Protein AF-A0AAN7C4K7-F1 (afdb_monomer_lite)

Sequence (84 aa):
RVNAYEGGRSVAFHYKFGERENVRGNPTEVGFTSPCTIKTVVQCFSEPDGKGSMSAANFDAGSKIKFNVGPFKSWVIYENKQFR

Radius of gyration: 11.95 Å; chains: 1; bounding box: 28×28×29 Å

Organism: NCBI:txid79813

Foldseek 3Di:
DFDADVP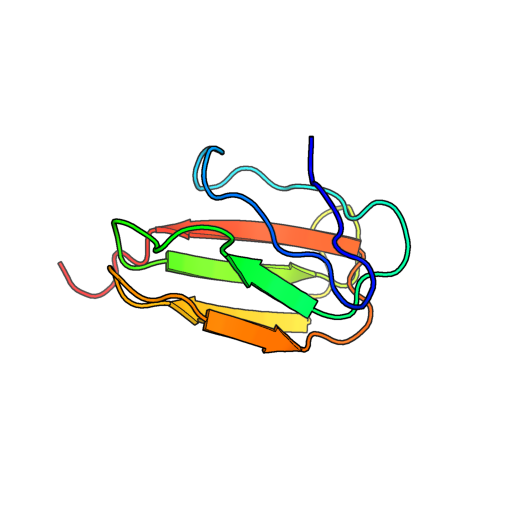ATEGEPPDDAPDKDWDDDWGFKYWYPFFAQAWKKKWFAQDSVRHHTFDIDIHHGRDGDMDTHHGTTMMGMHGPPVPD

pLDDT: mean 71.84, std 15.02, range [34.69, 89.56]

Structure (mmCIF, N/CA/C/O backbone):
data_AF-A0AAN7C4K7-F1
#
_entry.id   AF-A0AAN7C4K7-F1
#
loop_
_atom_site.group_PDB
_atom_site.id
_atom_site.type_symbol
_atom_site.label_atom_id
_atom_site.label_alt_id
_ato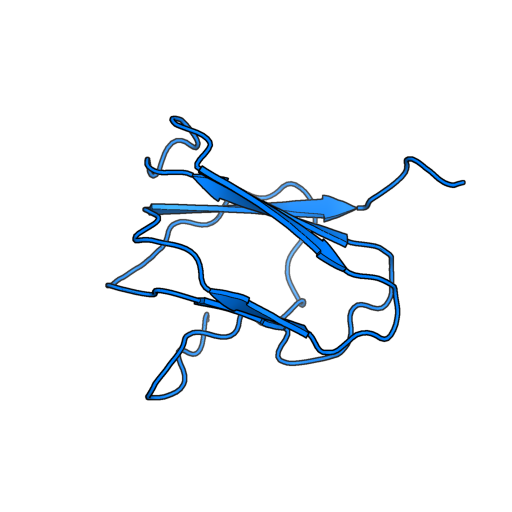m_site.label_comp_id
_atom_site.label_asym_id
_atom_site.label_entity_id
_atom_site.label_seq_id
_atom_site.pdbx_PDB_ins_code
_atom_site.Cartn_x
_atom_site.Cartn_y
_atom_site.Cartn_z
_atom_site.occupancy
_atom_site.B_iso_or_equiv
_atom_site.auth_seq_id
_atom_site.auth_comp_id
_atom_site.auth_asym_id
_atom_site.auth_atom_id
_atom_site.pdbx_PDB_model_num
ATOM 1 N N . ARG A 1 1 ? 3.245 -12.227 3.981 1.00 41.81 1 ARG A N 1
ATOM 2 C CA . ARG A 1 1 ? 3.147 -12.528 2.525 1.00 41.81 1 ARG A CA 1
ATOM 3 C C . ARG A 1 1 ? 2.052 -11.637 1.947 1.00 41.81 1 ARG A C 1
ATOM 5 O O . ARG A 1 1 ? 0.940 -11.700 2.450 1.00 41.81 1 ARG A O 1
ATOM 12 N N . VAL A 1 2 ? 2.366 -10.773 0.976 1.00 39.44 2 VAL A N 1
ATOM 13 C CA . VAL A 1 2 ? 1.361 -9.948 0.280 1.00 39.44 2 VAL A CA 1
ATOM 14 C C . VAL A 1 2 ? 0.659 -10.846 -0.738 1.00 39.44 2 VAL A C 1
ATOM 16 O O . VAL A 1 2 ? 1.289 -11.271 -1.705 1.00 39.44 2 VAL A O 1
ATOM 19 N N . ASN A 1 3 ? -0.607 -11.186 -0.494 1.00 39.34 3 ASN A N 1
ATOM 20 C CA . ASN A 1 3 ? -1.394 -11.989 -1.425 1.00 39.34 3 ASN A CA 1
ATOM 21 C C . ASN A 1 3 ? -2.046 -11.056 -2.448 1.00 39.34 3 ASN A C 1
ATOM 23 O O . ASN A 1 3 ? -3.009 -10.353 -2.163 1.00 39.34 3 ASN A O 1
ATOM 27 N N . ALA A 1 4 ? -1.467 -11.045 -3.642 1.00 34.69 4 ALA A N 1
ATOM 28 C CA . ALA A 1 4 ? -2.074 -10.494 -4.838 1.00 34.69 4 ALA A CA 1
ATOM 29 C C . ALA A 1 4 ? -3.325 -11.309 -5.191 1.00 34.69 4 ALA A C 1
ATOM 31 O O . ALA A 1 4 ? -3.180 -12.499 -5.454 1.00 34.69 4 ALA A O 1
ATOM 32 N N . TYR A 1 5 ? -4.518 -10.715 -5.217 1.00 38.56 5 TYR A N 1
ATOM 33 C CA . TYR A 1 5 ? -5.641 -11.364 -5.896 1.00 38.56 5 TYR A CA 1
ATOM 34 C C . TYR A 1 5 ? -5.508 -11.126 -7.408 1.00 38.56 5 TYR A C 1
ATOM 36 O O . TYR A 1 5 ? -4.984 -10.094 -7.842 1.00 38.56 5 TYR A O 1
ATOM 44 N N . GLU A 1 6 ? -5.938 -12.100 -8.211 1.00 35.75 6 GLU A N 1
ATOM 45 C CA . GLU A 1 6 ? -6.067 -11.954 -9.663 1.00 35.75 6 GLU A CA 1
ATOM 46 C C . GLU A 1 6 ? -6.949 -10.735 -9.970 1.00 35.75 6 GLU A C 1
ATOM 48 O O . GLU A 1 6 ? -8.092 -10.654 -9.530 1.00 35.75 6 GLU A O 1
ATOM 53 N N . GLY A 1 7 ? -6.377 -9.748 -10.666 1.00 43.75 7 GLY A N 1
ATOM 54 C CA . GLY A 1 7 ? -7.039 -8.488 -11.024 1.00 43.75 7 GLY A CA 1
ATOM 55 C C . GLY A 1 7 ? -6.654 -7.275 -10.173 1.00 43.75 7 GLY A C 1
ATOM 56 O O . GLY A 1 7 ? -6.932 -6.153 -10.583 1.00 43.75 7 GLY A O 1
ATOM 57 N N . GLY A 1 8 ? -5.960 -7.462 -9.044 1.00 46.78 8 GLY A N 1
ATOM 58 C CA . GLY A 1 8 ? -5.523 -6.346 -8.213 1.00 46.78 8 GLY A CA 1
ATOM 59 C C . GLY A 1 8 ? -5.008 -6.755 -6.827 1.00 46.78 8 GLY A C 1
ATOM 60 O O . GLY A 1 8 ? -5.529 -7.656 -6.162 1.00 46.78 8 GLY A O 1
ATOM 61 N N . ARG A 1 9 ? -3.898 -6.144 -6.391 1.00 51.00 9 ARG A N 1
ATOM 62 C CA . ARG A 1 9 ? -3.164 -6.574 -5.192 1.00 51.00 9 ARG A CA 1
ATOM 63 C C . ARG A 1 9 ? -3.623 -5.812 -3.956 1.00 51.00 9 ARG A C 1
ATOM 65 O O . ARG A 1 9 ? -3.151 -4.720 -3.670 1.00 51.00 9 ARG A O 1
ATOM 72 N N . SER A 1 10 ? -4.509 -6.428 -3.181 1.00 50.88 10 SER A N 1
ATOM 73 C CA . SER A 1 10 ? -4.923 -5.904 -1.877 1.00 50.88 10 SER A CA 1
ATOM 74 C C . S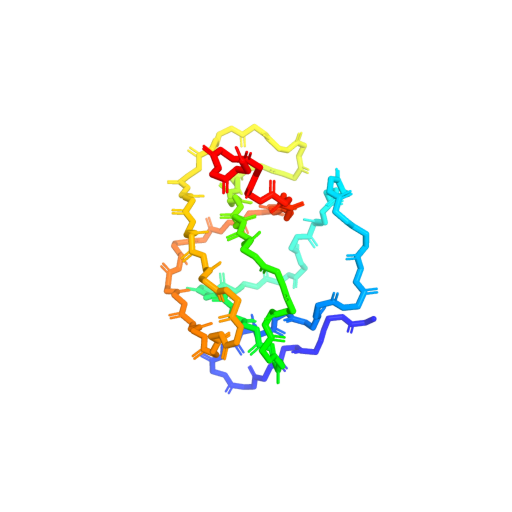ER A 1 10 ? -3.890 -6.248 -0.784 1.00 50.88 10 SER A C 1
ATOM 76 O O . SER A 1 10 ? -3.451 -7.390 -0.653 1.00 50.88 10 SER A O 1
ATOM 78 N N . VAL A 1 11 ? -3.481 -5.254 0.003 1.00 53.06 11 VAL A N 1
ATOM 79 C CA . VAL A 1 11 ? -2.532 -5.344 1.118 1.00 53.06 11 VAL A CA 1
ATOM 80 C C . VAL A 1 11 ? -3.291 -5.682 2.405 1.00 53.06 11 VAL A C 1
ATOM 82 O O . VAL A 1 11 ? -4.278 -5.040 2.761 1.00 53.06 11 VAL A O 1
ATOM 85 N N . ALA A 1 12 ? -2.837 -6.707 3.124 1.00 52.28 12 ALA A N 1
ATOM 86 C CA . ALA A 1 12 ? -3.365 -7.034 4.444 1.00 52.28 12 ALA A CA 1
ATOM 87 C C . ALA A 1 12 ? -2.689 -6.174 5.524 1.00 52.28 12 ALA A C 1
ATOM 89 O O . ALA A 1 12 ? -1.465 -6.117 5.601 1.00 52.28 12 ALA A O 1
ATOM 90 N N . PHE A 1 13 ? -3.501 -5.557 6.383 1.00 51.19 13 PHE A N 1
ATOM 91 C CA . PHE A 1 13 ? -3.140 -4.540 7.385 1.00 51.19 13 PHE A CA 1
ATOM 92 C C . PHE A 1 13 ? -2.270 -4.988 8.564 1.00 51.19 13 PHE A C 1
ATOM 94 O O . PHE A 1 13 ? -2.026 -4.208 9.477 1.00 51.19 13 PHE A O 1
ATOM 101 N N . HIS A 1 14 ? -1.822 -6.238 8.598 1.00 50.84 14 HIS A N 1
ATOM 102 C CA . HIS A 1 14 ? -1.174 -6.802 9.785 1.00 50.84 14 HIS A CA 1
ATOM 103 C C . HIS A 1 14 ? 0.263 -6.302 10.038 1.00 50.84 14 HIS A C 1
ATOM 105 O O . HIS A 1 14 ? 0.940 -6.841 10.911 1.00 50.84 14 HIS A O 1
ATOM 111 N N . TYR A 1 15 ? 0.742 -5.299 9.297 1.00 54.88 15 TYR A N 1
ATOM 112 C CA . TYR A 1 15 ? 2.117 -4.809 9.382 1.00 54.88 15 TYR A CA 1
ATOM 113 C C . TYR A 1 15 ? 2.212 -3.406 9.986 1.00 54.88 15 TYR A C 1
ATOM 115 O O . TYR A 1 15 ? 1.279 -2.607 9.939 1.00 54.88 15 TYR A O 1
ATOM 123 N N . LYS A 1 16 ? 3.362 -3.153 10.612 1.00 66.25 16 LYS A N 1
ATOM 124 C CA . LYS A 1 16 ? 3.670 -1.974 11.419 1.00 66.25 16 LYS A CA 1
ATOM 125 C C . LYS A 1 16 ? 3.578 -0.684 10.602 1.00 66.25 16 LYS A C 1
ATOM 127 O O . LYS A 1 16 ? 4.122 -0.584 9.505 1.00 66.25 16 LYS A O 1
ATOM 132 N N . PHE A 1 17 ? 2.954 0.332 11.190 1.00 74.62 17 PHE A N 1
ATOM 133 C CA . PHE A 1 17 ? 2.975 1.692 10.656 1.00 74.62 17 PHE A CA 1
ATOM 134 C C . PHE A 1 17 ? 4.413 2.218 10.550 1.00 74.62 17 PHE A C 1
ATOM 136 O O . PHE A 1 17 ? 5.222 2.023 11.455 1.00 74.62 17 PHE A O 1
ATOM 143 N N . GLY A 1 18 ? 4.710 2.918 9.456 1.00 75.69 18 GLY A N 1
ATOM 144 C CA . GLY A 1 18 ? 6.005 3.542 9.188 1.00 75.69 18 GLY A CA 1
ATOM 145 C C . GLY A 1 18 ? 7.045 2.628 8.537 1.00 75.69 18 GLY A C 1
ATOM 146 O O . GLY A 1 18 ? 8.081 3.132 8.107 1.00 75.69 18 GLY A O 1
ATOM 147 N N . GLU A 1 19 ? 6.786 1.323 8.411 1.00 80.31 19 GLU A N 1
ATOM 148 C CA . GLU A 1 19 ? 7.663 0.430 7.650 1.00 80.31 19 GLU A CA 1
ATOM 149 C C . GLU A 1 19 ? 7.368 0.545 6.146 1.00 80.31 19 GLU A C 1
ATOM 151 O O . GLU A 1 19 ? 6.215 0.575 5.706 1.00 80.31 19 GLU A O 1
ATOM 156 N N . ARG A 1 20 ? 8.440 0.659 5.354 1.00 85.25 20 ARG A N 1
ATOM 157 C CA . ARG A 1 20 ? 8.374 0.706 3.893 1.00 85.25 20 ARG A CA 1
ATOM 158 C C . ARG A 1 20 ? 8.444 -0.695 3.325 1.00 85.25 20 ARG A C 1
ATOM 160 O O . ARG A 1 20 ? 9.341 -1.457 3.670 1.00 85.25 20 ARG A O 1
ATOM 167 N N . GLU A 1 21 ? 7.567 -0.969 2.373 1.00 81.00 21 GLU A N 1
ATOM 168 C CA . GLU A 1 21 ? 7.503 -2.244 1.676 1.00 81.00 21 GLU A CA 1
ATOM 169 C C . GLU A 1 21 ? 7.713 -2.052 0.174 1.00 81.00 21 GLU A C 1
ATOM 171 O O . GLU A 1 21 ? 7.150 -1.150 -0.456 1.00 81.00 21 GLU A O 1
ATOM 176 N N . ASN A 1 22 ? 8.522 -2.931 -0.415 1.00 81.12 22 ASN A N 1
ATOM 177 C CA . ASN A 1 22 ? 8.773 -2.926 -1.851 1.00 81.12 22 ASN A CA 1
ATOM 178 C C . ASN A 1 22 ? 7.723 -3.744 -2.588 1.00 81.12 22 ASN A C 1
ATOM 180 O O . ASN A 1 22 ? 7.374 -4.869 -2.217 1.00 81.12 22 ASN A O 1
ATOM 184 N N . VAL A 1 23 ? 7.273 -3.191 -3.704 1.00 75.56 23 VAL A N 1
ATOM 185 C CA . VAL A 1 23 ? 6.384 -3.875 -4.624 1.00 75.56 23 VAL A CA 1
ATOM 186 C C . VAL A 1 23 ? 7.156 -4.969 -5.353 1.00 75.56 23 VAL A C 1
ATOM 188 O O . VAL A 1 23 ? 8.208 -4.731 -5.939 1.00 75.56 23 VAL A O 1
ATOM 191 N N . ARG A 1 24 ? 6.615 -6.188 -5.354 1.00 72.00 24 ARG A N 1
ATOM 192 C CA . ARG A 1 24 ? 7.146 -7.304 -6.147 1.00 72.00 24 ARG A CA 1
ATOM 193 C C . ARG A 1 24 ? 6.174 -7.640 -7.266 1.00 72.00 24 ARG A C 1
ATOM 195 O O . ARG A 1 24 ? 5.109 -8.158 -6.962 1.00 72.00 24 ARG A O 1
ATOM 202 N N . GLY A 1 25 ? 6.502 -7.393 -8.534 1.00 68.62 25 GLY A N 1
ATOM 203 C CA . GLY A 1 25 ? 5.616 -7.577 -9.705 1.00 68.62 25 GLY A CA 1
ATOM 204 C C . GLY A 1 25 ? 4.926 -6.275 -10.146 1.00 68.62 25 GLY A C 1
ATOM 205 O O . GLY A 1 25 ? 5.403 -5.211 -9.784 1.00 68.62 25 GLY A O 1
ATOM 206 N N . ASN A 1 26 ? 3.802 -6.354 -10.877 1.00 68.44 26 ASN A N 1
ATOM 207 C CA . ASN A 1 26 ? 3.165 -5.191 -11.532 1.00 68.44 26 ASN A CA 1
ATOM 208 C C . ASN A 1 26 ? 1.764 -4.847 -10.964 1.00 68.44 26 ASN A C 1
ATOM 210 O O . ASN A 1 26 ? 0.770 -5.033 -11.665 1.00 68.44 26 ASN A O 1
ATOM 214 N N . PRO A 1 27 ? 1.621 -4.420 -9.694 1.00 68.19 27 PRO A N 1
ATOM 215 C CA . PRO A 1 27 ? 0.335 -3.952 -9.185 1.00 68.19 27 PRO A CA 1
ATOM 216 C C . PRO A 1 27 ? -0.021 -2.559 -9.708 1.00 68.19 27 PRO A C 1
ATOM 218 O O . PRO A 1 27 ? 0.845 -1.701 -9.869 1.00 68.19 27 PRO A O 1
ATOM 221 N N . THR A 1 28 ? -1.321 -2.335 -9.874 1.00 70.12 28 THR A N 1
ATOM 222 C CA . THR A 1 28 ? -1.921 -1.042 -10.243 1.00 70.12 28 THR A CA 1
ATOM 223 C C . THR A 1 28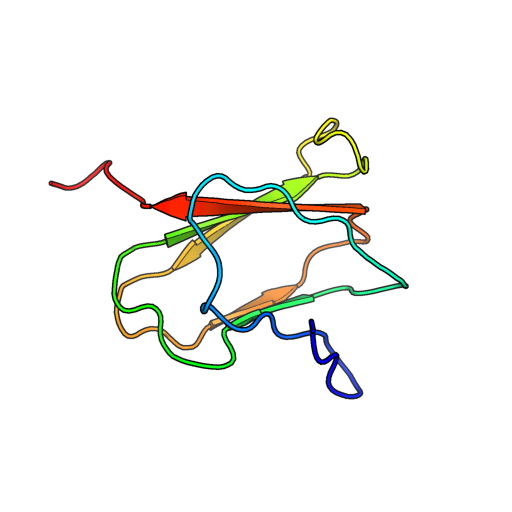 ? -2.987 -0.585 -9.244 1.00 70.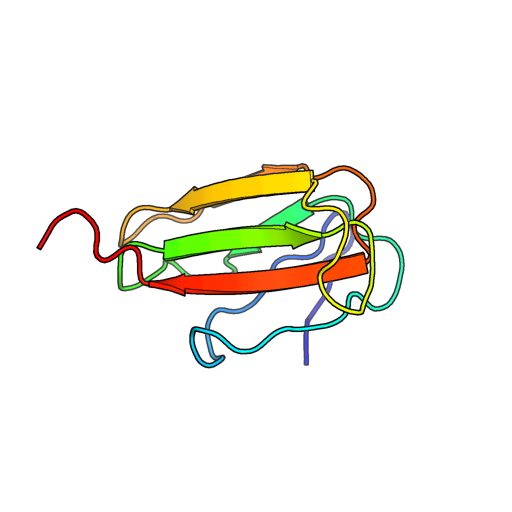12 28 THR A C 1
ATOM 225 O O . THR A 1 28 ? -3.707 0.377 -9.487 1.00 70.12 28 THR A O 1
ATOM 228 N N . GLU A 1 29 ? -3.138 -1.285 -8.121 1.00 73.94 29 GLU A N 1
ATOM 229 C CA . GLU A 1 29 ? -4.059 -0.902 -7.055 1.00 73.94 29 GLU A CA 1
ATOM 230 C C . GLU A 1 29 ? -3.443 -1.169 -5.687 1.00 73.94 29 GLU A C 1
ATOM 232 O O . GLU A 1 29 ? -2.604 -2.063 -5.528 1.00 73.94 29 GLU A O 1
ATOM 237 N N . VAL A 1 30 ? -3.899 -0.397 -4.704 1.00 74.44 30 VAL A N 1
ATOM 238 C CA . VAL A 1 30 ? -3.717 -0.689 -3.287 1.00 74.44 30 VAL A CA 1
ATOM 239 C C . VAL A 1 30 ? -5.088 -0.689 -2.633 1.00 74.44 30 VAL A C 1
ATOM 241 O O . VAL A 1 30 ? -5.934 0.169 -2.877 1.00 74.44 30 VAL A O 1
ATOM 244 N N . GLY A 1 31 ? -5.327 -1.671 -1.780 1.00 70.69 31 GLY A N 1
ATOM 245 C CA . GLY A 1 31 ? -6.573 -1.761 -1.043 1.00 70.69 31 GLY A CA 1
ATOM 246 C C . GLY A 1 31 ? -6.429 -2.679 0.142 1.00 70.69 31 GLY A C 1
ATOM 247 O O . GLY A 1 31 ? -5.537 -3.523 0.167 1.00 70.69 31 GLY A O 1
ATOM 248 N N . PHE A 1 32 ? -7.302 -2.522 1.121 1.00 69.94 32 PHE A N 1
ATOM 249 C CA . PHE A 1 32 ? -7.211 -3.298 2.343 1.00 69.94 32 PHE A CA 1
ATOM 250 C C . PHE A 1 32 ? -8.088 -4.540 2.294 1.00 69.94 32 PHE A C 1
ATOM 252 O O . PHE A 1 32 ? -9.264 -4.477 1.940 1.00 69.94 32 PHE A O 1
ATOM 259 N N . THR A 1 33 ? -7.520 -5.689 2.664 1.00 66.69 33 THR A N 1
ATOM 260 C CA . THR A 1 33 ? -8.273 -6.956 2.727 1.00 66.69 33 THR A CA 1
ATOM 261 C C . THR A 1 33 ? -9.204 -7.039 3.942 1.00 66.69 33 THR A C 1
ATOM 263 O O . THR A 1 33 ? -10.120 -7.857 3.963 1.00 66.69 33 THR A O 1
ATOM 266 N N . SER A 1 34 ? -9.001 -6.174 4.937 1.00 67.56 34 SER A N 1
ATOM 267 C CA . SER A 1 34 ? -9.817 -6.024 6.145 1.00 67.56 34 SER A CA 1
ATOM 268 C C . SER A 1 34 ? -9.961 -4.530 6.471 1.00 67.56 34 SER A C 1
ATOM 270 O O . SER A 1 34 ? -9.064 -3.773 6.093 1.00 67.56 34 SER A O 1
ATOM 272 N N . PRO A 1 35 ? -11.042 -4.072 7.134 1.00 71.38 35 PRO A N 1
ATOM 273 C CA . PRO A 1 35 ? -11.175 -2.668 7.506 1.00 71.38 35 PRO A CA 1
ATOM 274 C C . PRO A 1 35 ? -10.001 -2.191 8.367 1.00 71.38 35 PRO A C 1
ATOM 276 O O . PRO A 1 35 ? -9.575 -2.905 9.278 1.00 71.38 35 PRO A O 1
ATOM 279 N N . CYS A 1 36 ? -9.510 -0.973 8.126 1.00 73.44 36 CYS A N 1
ATOM 280 C CA . CYS A 1 36 ? -8.552 -0.334 9.033 1.00 73.44 36 CYS A CA 1
ATOM 281 C C . CYS A 1 36 ? -9.215 -0.138 10.403 1.00 73.44 36 CYS A C 1
ATOM 283 O O . CYS A 1 36 ? -10.336 0.356 10.464 1.00 73.44 36 CYS A O 1
ATOM 285 N N . THR A 1 37 ? -8.546 -0.432 11.515 1.00 76.81 37 THR A N 1
ATOM 286 C CA . THR A 1 37 ? -9.085 -0.103 12.852 1.00 76.81 37 THR A CA 1
ATOM 287 C C . THR A 1 37 ? -8.899 1.371 13.218 1.00 76.81 37 THR A C 1
ATOM 289 O O . THR A 1 37 ? -9.586 1.876 14.101 1.00 76.81 37 THR A O 1
ATOM 292 N N . ILE A 1 38 ? -7.997 2.070 12.525 1.00 82.06 38 ILE A N 1
ATOM 293 C CA . ILE A 1 38 ? -7.670 3.482 12.738 1.00 82.06 38 ILE A CA 1
ATOM 294 C C . ILE A 1 38 ? -7.584 4.225 11.404 1.00 82.06 38 ILE A C 1
ATOM 296 O O . ILE A 1 38 ? -7.404 3.610 10.347 1.00 82.06 38 ILE A O 1
ATOM 300 N N . LYS A 1 39 ? -7.667 5.559 11.455 1.00 84.25 39 LYS A N 1
ATOM 301 C CA . LYS A 1 39 ? -7.450 6.400 10.275 1.00 84.25 39 LYS A CA 1
ATOM 302 C C . LYS A 1 39 ? -6.027 6.211 9.755 1.00 84.25 39 LYS A C 1
ATOM 304 O O . LYS A 1 39 ? -5.059 6.329 10.506 1.00 84.25 39 LYS A O 1
ATOM 309 N N . THR A 1 40 ? -5.909 5.920 8.469 1.00 82.88 40 THR A N 1
ATOM 310 C CA . THR A 1 40 ? -4.668 5.453 7.855 1.00 82.88 40 THR A CA 1
ATOM 311 C C . THR A 1 40 ? -4.380 6.217 6.568 1.00 82.88 40 THR A C 1
ATOM 313 O O . THR A 1 40 ? -5.293 6.505 5.799 1.00 82.88 40 THR A O 1
ATOM 316 N N . VAL A 1 41 ? -3.107 6.512 6.308 1.00 86.06 41 VAL A N 1
ATOM 317 C CA . VAL A 1 41 ? -2.637 7.018 5.013 1.00 86.06 41 VAL A CA 1
ATOM 318 C C . VAL A 1 41 ? -1.752 5.969 4.360 1.00 86.06 41 VAL A C 1
ATOM 320 O O . VAL A 1 41 ? -0.810 5.484 4.981 1.00 86.06 41 VAL A O 1
ATOM 323 N N . VAL A 1 42 ? -2.028 5.643 3.103 1.00 85.19 42 VAL A N 1
ATOM 324 C CA . VAL A 1 42 ? -1.125 4.859 2.253 1.00 85.19 42 VAL A CA 1
ATOM 325 C C . VAL A 1 42 ? -0.417 5.827 1.322 1.00 85.19 42 VAL A C 1
ATOM 327 O O . VAL A 1 42 ? -1.084 6.521 0.558 1.00 85.19 42 VAL A O 1
ATOM 330 N N . GLN A 1 43 ? 0.912 5.846 1.339 1.00 87.81 43 GLN A N 1
ATOM 331 C CA . GLN A 1 43 ? 1.718 6.610 0.390 1.00 87.81 43 GLN A CA 1
ATOM 332 C C . GLN A 1 43 ? 2.457 5.667 -0.557 1.00 87.81 43 GLN A C 1
ATOM 334 O O . GLN A 1 43 ? 3.095 4.713 -0.113 1.00 87.81 43 GLN A O 1
ATOM 339 N N . CYS A 1 44 ? 2.372 5.940 -1.858 1.00 86.69 44 CYS A N 1
ATOM 340 C CA . CYS A 1 44 ? 2.985 5.151 -2.924 1.00 86.69 44 CYS A CA 1
ATOM 341 C C . CYS A 1 44 ? 4.106 5.944 -3.606 1.00 86.69 44 CYS A C 1
ATOM 343 O O . CYS A 1 44 ? 3.975 7.148 -3.851 1.00 86.69 44 CYS A O 1
ATOM 345 N N . PHE A 1 45 ? 5.188 5.255 -3.957 1.00 87.75 45 PHE A N 1
ATOM 346 C CA . PHE A 1 45 ? 6.414 5.844 -4.491 1.00 87.75 45 PHE A CA 1
ATOM 347 C C . PHE A 1 45 ? 6.822 5.178 -5.806 1.00 87.75 45 PHE A C 1
ATOM 349 O O . PHE A 1 45 ? 6.651 3.967 -5.987 1.00 87.75 45 PHE A O 1
ATOM 356 N N . SER A 1 46 ? 7.405 5.962 -6.712 1.00 87.56 46 SER A N 1
ATOM 357 C CA . SER A 1 46 ? 7.891 5.482 -8.005 1.00 87.56 46 SER A CA 1
ATOM 358 C C . SER A 1 46 ? 9.184 4.681 -7.888 1.00 87.56 46 SER A C 1
ATOM 360 O O . SER A 1 46 ? 9.498 3.938 -8.811 1.00 87.56 46 SER A O 1
ATOM 362 N N . GLU A 1 47 ? 9.921 4.804 -6.777 1.00 89.56 47 GLU A N 1
ATOM 363 C CA . GLU A 1 47 ? 11.175 4.085 -6.526 1.00 89.56 47 GLU A CA 1
ATOM 364 C C . GLU A 1 47 ? 11.119 3.157 -5.299 1.00 89.56 47 GLU A C 1
ATOM 366 O O . GLU A 1 47 ? 10.371 3.427 -4.354 1.00 89.56 47 GLU A O 1
ATOM 371 N N . PRO A 1 48 ? 11.910 2.061 -5.262 1.00 86.56 48 PRO A N 1
ATOM 372 C CA . PRO A 1 48 ? 11.962 1.151 -4.111 1.00 86.56 48 PRO A CA 1
ATOM 373 C C . PRO A 1 48 ? 12.527 1.811 -2.841 1.00 86.56 48 PRO A C 1
ATOM 375 O O . PRO A 1 48 ? 12.205 1.433 -1.719 1.00 86.56 48 PRO A O 1
ATOM 378 N N . ASP A 1 49 ? 13.374 2.828 -2.998 1.00 88.69 49 ASP A N 1
ATOM 379 C CA . ASP A 1 49 ? 13.971 3.570 -1.882 1.00 88.69 49 ASP A CA 1
ATOM 380 C C . ASP A 1 49 ? 13.036 4.648 -1.298 1.00 88.69 49 ASP A C 1
ATOM 382 O O . ASP A 1 49 ? 13.433 5.386 -0.393 1.00 88.69 49 ASP A O 1
ATOM 386 N N . GLY A 1 50 ? 11.788 4.723 -1.774 1.00 84.44 50 GLY A N 1
ATOM 387 C CA . GLY A 1 50 ? 10.789 5.696 -1.338 1.00 84.44 50 GLY A CA 1
ATOM 388 C C . GLY A 1 50 ? 10.948 7.084 -1.960 1.00 84.44 50 GLY A C 1
ATOM 389 O O . GLY A 1 50 ? 10.378 8.045 -1.446 1.00 84.44 50 GLY A O 1
ATOM 390 N N . LYS A 1 51 ? 11.724 7.231 -3.039 1.00 88.38 51 LYS A N 1
ATOM 391 C CA . LYS A 1 51 ? 11.769 8.475 -3.821 1.00 88.38 51 LYS A CA 1
ATOM 392 C C . LYS A 1 51 ? 10.670 8.523 -4.880 1.00 88.38 51 LYS A C 1
ATOM 394 O O . LYS A 1 51 ? 10.094 7.505 -5.257 1.00 88.38 51 LYS A O 1
ATOM 399 N N . GLY A 1 52 ? 10.385 9.741 -5.341 1.00 84.44 52 GLY A N 1
ATOM 400 C CA . GLY A 1 52 ? 9.362 10.002 -6.354 1.00 84.44 52 GLY A CA 1
ATOM 401 C C . GLY A 1 52 ? 7.961 9.677 -5.845 1.00 84.44 52 GLY A C 1
ATOM 402 O O . GLY A 1 52 ? 7.298 8.784 -6.360 1.00 84.44 52 GLY A O 1
ATOM 403 N N . SER A 1 53 ? 7.520 10.366 -4.786 1.00 80.00 53 SER A N 1
ATOM 404 C CA . SER A 1 53 ? 6.155 10.223 -4.260 1.00 80.00 53 SER A CA 1
ATOM 405 C C . SER A 1 53 ? 5.137 10.426 -5.382 1.00 80.00 53 SER A C 1
ATOM 407 O O . SER A 1 53 ? 5.130 11.474 -6.022 1.00 80.00 53 SER A O 1
ATOM 409 N N . MET A 1 54 ? 4.279 9.432 -5.605 1.00 79.38 54 MET A N 1
ATOM 410 C CA . MET A 1 54 ? 3.319 9.437 -6.711 1.00 79.38 54 MET A CA 1
ATOM 411 C C . MET A 1 54 ? 1.908 9.770 -6.250 1.00 79.38 54 MET A C 1
ATOM 413 O O . MET A 1 54 ? 1.197 10.526 -6.903 1.00 79.38 54 MET A O 1
ATOM 417 N N . SER A 1 55 ? 1.474 9.156 -5.152 1.00 84.69 55 SER A N 1
ATOM 418 C CA . SER A 1 55 ? 0.090 9.246 -4.703 1.00 84.69 55 SER A CA 1
ATOM 419 C C . SER A 1 55 ? -0.014 8.937 -3.218 1.00 84.69 55 SER A C 1
ATOM 421 O O . SER A 1 55 ? 0.786 8.168 -2.677 1.00 84.69 55 SER A 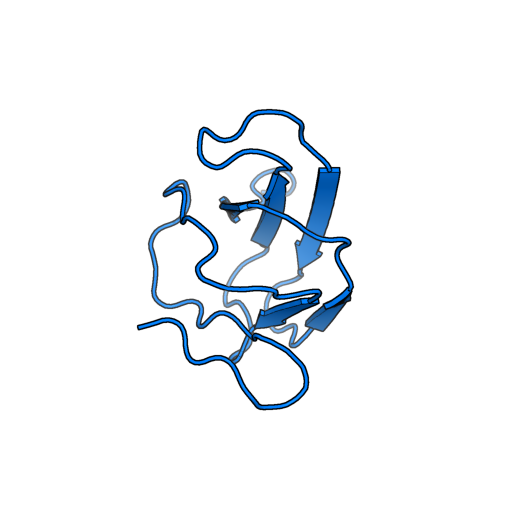O 1
ATOM 423 N N . ALA A 1 56 ? -1.013 9.525 -2.572 1.00 86.50 56 ALA A N 1
ATOM 424 C CA . ALA A 1 56 ? -1.399 9.200 -1.214 1.00 86.50 56 ALA A CA 1
ATOM 425 C C . ALA A 1 56 ? -2.918 9.033 -1.147 1.00 86.50 56 ALA A C 1
ATOM 427 O O . ALA A 1 56 ? -3.657 9.833 -1.720 1.00 86.50 56 ALA A O 1
ATOM 428 N N . ALA A 1 57 ? -3.376 8.013 -0.428 1.00 82.94 57 ALA A N 1
ATOM 429 C CA . ALA A 1 57 ? -4.790 7.791 -0.164 1.00 82.94 57 ALA A CA 1
ATOM 430 C C . ALA A 1 57 ? -5.049 7.743 1.335 1.00 82.94 57 ALA A C 1
ATOM 432 O O . ALA A 1 57 ? -4.314 7.107 2.094 1.00 82.94 57 ALA A O 1
ATOM 433 N N . ASN A 1 58 ? -6.117 8.422 1.738 1.00 85.38 58 ASN A N 1
ATOM 434 C CA . ASN A 1 58 ? -6.591 8.455 3.109 1.00 85.38 58 ASN A CA 1
ATOM 435 C C . ASN A 1 58 ? -7.726 7.449 3.277 1.00 85.38 58 ASN A C 1
ATOM 437 O O . ASN A 1 58 ? -8.600 7.335 2.419 1.00 85.38 58 ASN A O 1
ATOM 441 N N . PHE A 1 59 ? -7.712 6.750 4.402 1.00 81.75 59 PHE A N 1
ATOM 442 C CA . PHE A 1 59 ? -8.692 5.742 4.756 1.00 81.75 59 PHE A CA 1
ATOM 443 C C . PHE A 1 59 ? -9.201 6.011 6.158 1.00 81.75 59 PHE A C 1
ATOM 445 O O . PHE A 1 59 ? -8.416 6.066 7.108 1.00 81.75 59 PHE A O 1
ATOM 452 N N . ASP A 1 60 ? -10.514 6.145 6.294 1.00 84.38 60 ASP A N 1
ATOM 453 C CA . ASP A 1 60 ? -11.134 6.234 7.605 1.00 84.38 60 ASP A CA 1
ATOM 454 C C . ASP A 1 60 ? -11.139 4.876 8.312 1.00 84.38 60 ASP A C 1
ATOM 456 O O . ASP A 1 60 ? -11.131 3.808 7.685 1.00 84.38 60 ASP A O 1
ATOM 460 N N . ALA A 1 61 ? -11.188 4.918 9.643 1.00 82.94 61 ALA A N 1
ATOM 461 C CA . ALA A 1 61 ? -11.397 3.723 10.450 1.00 82.94 61 ALA A CA 1
ATOM 462 C C . ALA A 1 61 ? -12.701 3.016 10.032 1.00 82.94 61 ALA A C 1
ATOM 464 O O . ALA A 1 61 ? -13.707 3.659 9.741 1.00 82.94 61 ALA A O 1
ATOM 465 N N . GLY A 1 62 ? -12.682 1.688 9.972 1.00 75.44 62 GLY A N 1
ATOM 466 C CA . GLY A 1 62 ? -13.805 0.856 9.535 1.00 75.44 62 GLY A CA 1
ATOM 467 C C . GLY A 1 62 ? -13.996 0.772 8.016 1.00 75.44 62 GLY A C 1
ATOM 468 O O . GLY A 1 62 ? -14.826 -0.012 7.555 1.00 75.44 62 GLY A O 1
ATOM 469 N N . SER A 1 63 ? -13.215 1.505 7.219 1.00 74.62 63 SER A N 1
ATOM 470 C CA . SER A 1 63 ? -13.385 1.532 5.763 1.00 74.62 63 SER A CA 1
ATOM 471 C C . SER A 1 63 ? -12.703 0.348 5.072 1.00 74.62 63 SER A C 1
ATOM 473 O O . SER A 1 63 ? -11.535 0.054 5.330 1.00 74.62 63 SER A O 1
ATOM 475 N N . LYS A 1 64 ? -13.412 -0.295 4.135 1.00 69.69 64 LYS A N 1
ATOM 476 C CA . LYS A 1 64 ? -12.836 -1.206 3.130 1.00 69.69 64 LYS A CA 1
ATOM 477 C C . LYS A 1 64 ? -12.789 -0.471 1.798 1.00 69.69 64 LYS A C 1
ATOM 479 O O . LYS A 1 64 ? -13.776 -0.461 1.070 1.00 69.69 64 LYS A O 1
ATOM 484 N N . ILE A 1 65 ? -11.673 0.181 1.495 1.00 68.00 65 ILE A N 1
ATOM 485 C CA . ILE A 1 65 ? -11.524 0.935 0.245 1.00 68.00 65 ILE A CA 1
ATOM 486 C C . ILE A 1 65 ? -10.351 0.352 -0.547 1.00 68.00 65 ILE A C 1
ATOM 488 O O . ILE A 1 65 ? -9.367 -0.131 0.023 1.00 68.00 65 ILE A O 1
ATOM 492 N N . LYS A 1 66 ? -10.488 0.382 -1.872 1.00 74.62 66 LYS A N 1
ATOM 493 C CA . LYS A 1 66 ? -9.419 0.142 -2.840 1.00 74.62 66 LYS A CA 1
ATOM 494 C C . LYS A 1 66 ? -9.254 1.395 -3.689 1.00 74.62 66 LYS A C 1
ATOM 496 O O . LYS A 1 66 ? -10.246 2.063 -3.977 1.00 74.62 66 LYS A O 1
ATOM 501 N N . PHE A 1 67 ? -8.033 1.699 -4.102 1.00 74.50 67 PHE A N 1
ATOM 502 C CA . PHE A 1 67 ? -7.768 2.783 -5.037 1.00 74.50 67 PHE A CA 1
ATOM 503 C C . PHE A 1 67 ? -6.720 2.364 -6.063 1.00 74.50 67 PHE A C 1
ATOM 505 O O . PHE A 1 67 ? -5.754 1.663 -5.750 1.00 74.50 67 PHE A O 1
ATOM 512 N N . ASN A 1 68 ? -6.936 2.804 -7.301 1.00 75.75 68 ASN A N 1
ATOM 513 C CA . ASN A 1 68 ? -5.989 2.590 -8.379 1.00 75.75 68 ASN A CA 1
ATOM 514 C C . ASN A 1 68 ? -4.812 3.542 -8.215 1.00 75.75 68 ASN A C 1
ATOM 516 O O . ASN A 1 68 ? -4.976 4.749 -8.034 1.00 75.75 68 ASN A O 1
ATOM 520 N N . VAL A 1 69 ? -3.623 2.980 -8.332 1.00 67.94 69 VAL A N 1
ATOM 521 C CA . VAL A 1 69 ? -2.367 3.708 -8.374 1.00 67.94 69 VAL A CA 1
ATOM 522 C C . VAL A 1 69 ? -1.669 3.307 -9.658 1.00 67.94 69 VAL A C 1
ATOM 524 O O . VAL A 1 69 ? -1.597 2.128 -9.996 1.00 67.94 69 VAL A O 1
ATOM 527 N N . GLY A 1 70 ? -1.160 4.283 -10.407 1.00 70.50 70 GLY A N 1
ATOM 528 C CA . GLY A 1 70 ? -0.245 3.979 -11.509 1.00 70.50 70 GLY A CA 1
ATOM 529 C C . GLY A 1 70 ? 0.926 3.096 -11.034 1.00 70.50 70 GLY A C 1
ATOM 530 O O . GLY A 1 70 ? 1.096 2.895 -9.830 1.00 70.50 70 GLY A O 1
ATOM 531 N N . PRO A 1 71 ? 1.753 2.562 -11.948 1.00 78.06 71 PRO A N 1
ATOM 532 C CA . PRO A 1 71 ? 2.833 1.646 -11.583 1.00 78.06 71 PRO A CA 1
ATOM 533 C C . PRO A 1 71 ? 3.750 2.268 -10.519 1.00 78.06 71 PRO A C 1
ATOM 535 O O . PRO A 1 71 ? 4.424 3.262 -10.776 1.00 78.06 71 PRO A O 1
ATOM 538 N N . PHE A 1 72 ? 3.762 1.675 -9.324 1.00 81.88 72 PHE A N 1
ATOM 539 C CA . PHE A 1 72 ? 4.539 2.114 -8.164 1.00 81.88 72 PHE A CA 1
ATOM 540 C C . PHE A 1 72 ? 5.506 1.004 -7.736 1.00 81.88 72 PHE A C 1
ATOM 542 O O . PHE A 1 72 ? 5.232 -0.183 -7.934 1.00 81.88 72 PHE A O 1
ATOM 549 N N . LYS A 1 73 ? 6.654 1.378 -7.161 1.00 82.44 73 LYS A N 1
ATOM 550 C CA . LYS A 1 73 ? 7.732 0.440 -6.795 1.00 82.44 73 LYS A CA 1
ATOM 551 C C . LYS A 1 73 ? 7.870 0.218 -5.286 1.00 82.44 73 LYS A C 1
ATOM 553 O O . LYS A 1 73 ? 8.391 -0.820 -4.879 1.00 82.44 73 LYS A O 1
ATOM 558 N N . SER A 1 74 ? 7.385 1.132 -4.448 1.00 84.88 74 SER A N 1
ATOM 559 C CA . SER A 1 74 ? 7.280 0.921 -2.996 1.00 84.88 74 SER A CA 1
ATOM 560 C C . SER A 1 74 ? 6.113 1.692 -2.386 1.00 84.88 74 SER A C 1
ATOM 562 O O . SER A 1 74 ? 5.548 2.589 -3.016 1.00 84.88 74 SER A O 1
ATOM 564 N N . TRP A 1 75 ? 5.733 1.332 -1.162 1.00 84.81 75 TRP A N 1
ATOM 565 C CA . TRP A 1 75 ? 4.690 2.013 -0.401 1.00 84.81 75 TRP A CA 1
ATOM 566 C C . TRP A 1 75 ? 5.002 2.032 1.100 1.00 84.81 75 TRP A C 1
ATOM 568 O O . TRP A 1 75 ? 5.803 1.238 1.596 1.00 84.81 75 TRP A O 1
ATOM 578 N N . VAL A 1 76 ? 4.375 2.962 1.820 1.00 85.38 76 VAL A N 1
ATOM 579 C CA . VAL A 1 76 ? 4.430 3.079 3.286 1.00 85.38 76 VAL A CA 1
ATOM 580 C C . VAL A 1 76 ? 3.024 3.358 3.810 1.00 85.38 76 VAL A C 1
ATOM 582 O O . VAL A 1 76 ? 2.255 4.083 3.176 1.00 85.38 76 VAL A O 1
ATOM 585 N N . ILE A 1 77 ? 2.692 2.794 4.971 1.00 83.06 77 ILE A N 1
ATOM 586 C CA . ILE A 1 77 ? 1.449 3.088 5.688 1.00 83.06 77 ILE A CA 1
ATOM 587 C C . ILE A 1 77 ? 1.751 3.941 6.922 1.00 83.06 77 ILE A C 1
ATOM 589 O O . ILE A 1 77 ? 2.624 3.600 7.718 1.00 83.06 77 ILE A O 1
ATOM 593 N N . TYR A 1 78 ? 0.981 5.007 7.121 1.00 84.94 78 TYR A N 1
ATOM 594 C CA . TYR A 1 78 ? 1.068 5.895 8.278 1.00 84.94 78 TYR A CA 1
ATOM 595 C C . TYR A 1 78 ? -0.251 5.934 9.049 1.00 84.94 78 TYR A C 1
ATOM 597 O O . TYR A 1 78 ? -1.330 5.890 8.459 1.00 84.94 78 TYR A O 1
ATOM 605 N N . GLU A 1 79 ? -0.166 6.067 10.372 1.00 85.25 79 GLU A N 1
ATOM 606 C CA . GLU A 1 79 ? -1.320 6.465 11.179 1.00 85.25 79 GLU A CA 1
ATOM 607 C C . GLU A 1 79 ? -1.627 7.935 10.871 1.00 85.25 79 GLU A C 1
ATOM 609 O O . GLU A 1 79 ? -0.748 8.797 10.979 1.00 85.25 79 GLU A O 1
ATOM 614 N N . ASN A 1 80 ? -2.870 8.237 10.499 1.00 78.56 80 ASN A N 1
ATOM 615 C CA . ASN A 1 80 ? -3.287 9.615 10.289 1.00 78.56 80 ASN A CA 1
ATOM 616 C C . ASN A 1 80 ? -3.590 10.275 11.644 1.00 78.56 80 ASN A C 1
ATOM 618 O O . ASN A 1 80 ? -4.712 10.217 12.149 1.00 78.56 80 ASN A O 1
ATOM 622 N N . LYS A 1 81 ? -2.564 10.894 12.240 1.00 69.62 81 LYS A N 1
ATOM 623 C CA . LYS A 1 81 ? -2.645 11.570 13.545 1.00 69.62 81 LYS A CA 1
ATOM 624 C C . LYS A 1 81 ? -3.165 13.012 13.485 1.00 69.62 81 LYS A C 1
ATOM 626 O O . LYS A 1 81 ? -3.259 13.637 14.534 1.00 69.62 81 LYS A O 1
ATOM 631 N N . GLN A 1 82 ? -3.500 13.555 12.309 1.00 57.62 82 GLN A N 1
ATOM 632 C CA . GLN A 1 82 ? -3.875 14.975 12.166 1.00 57.62 82 GLN A CA 1
ATOM 633 C C . GLN A 1 82 ? -5.217 15.363 12.816 1.00 57.62 82 GLN A C 1
ATOM 635 O O . GLN A 1 82 ? -5.529 16.546 12.869 1.00 57.62 82 GLN A O 1
ATOM 640 N N . PHE A 1 83 ? -5.993 14.410 13.343 1.00 47.66 83 PHE A N 1
ATOM 641 C CA . PHE A 1 83 ? -7.285 14.678 13.988 1.00 47.66 83 PHE A CA 1
ATOM 642 C C . PHE A 1 83 ? -7.431 13.953 15.335 1.00 47.66 83 PHE A C 1
ATOM 644 O O . PHE A 1 83 ? -8.425 13.256 15.549 1.00 47.66 83 PHE A O 1
ATOM 651 N N . ARG A 1 84 ? -6.425 14.058 16.212 1.00 42.88 84 ARG A N 1
ATOM 652 C CA . ARG A 1 84 ? -6.595 13.743 17.640 1.00 42.88 84 ARG A CA 1
ATOM 653 C C . ARG A 1 84 ? -6.953 14.988 18.429 1.00 42.88 84 ARG A C 1
ATOM 655 O O . ARG A 1 84 ? -6.361 16.044 18.126 1.00 42.88 84 ARG A O 1
#

Secondary structure (DSSP, 8-state):
---PBTTB-PBPS-S-TT-EEE--S---EEEBSS--SS-EEEEEESSTTS-SEEEEEEE-TT---EEE--S-SEEEEEE--TT-